Protein AF-A0A1D7XW79-F1 (afdb_monomer)

pLDDT: mean 89.49, std 15.0, range [37.59, 98.69]

Sequence (145 aa):
MGLNINAQEISDEQYMNAYIVVSDTSQNYFELRQKMLNLNEKLKTEIDTMGRGFNKKKNLICLPENDEDEIYAGDYFPRRYPSETLSLEYLIYYTNGKKPTEGTIALVTIITDNKEKAEKKLAEVKKYSDRAFIVNSQIYMGCM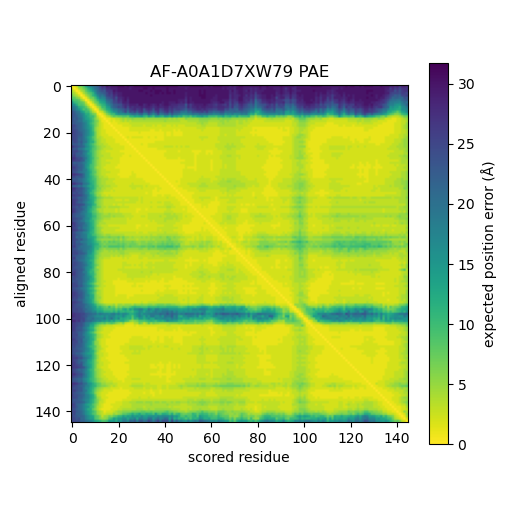H

Radius of gyration: 17.07 Å; Cα contacts (8 Å, |Δi|>4): 263; chains: 1; bounding box: 65×26×39 Å

Mean predicted aligned error: 6.41 Å

Foldseek 3Di:
DDDDDPPPPPDLVQKAWKKWKFQDKDLDPVVVVVVLVVLCVVVVAAADAVQWDQDPVVNDTAHDLPDPPPVRRVHDDADFDWDQHWYWGFCCQQQAPPDDPPSIITGIGTIDSDPVVSVVVQVVSCVPGVRMDIGTGIHGNDDPD

Secondary structure (DSSP, 8-state):
-----------GGGEEEEEEEEEEEES-HHHHHHHHHHHHHHH-PPB--TT-EEETTTTEEE--TT-S-TTTTTS-----S-B--BEEEEGGGGSTT--PPTT-EEEEEEEES-HHHHHHHHHHHTTT-TT-EEEEEEEE-S---

Nearest PDB structures (foldseek):
  1x60-assembly1_A  TM=7.172E-01  e=1.092E+00  Bacillus subtilis
  4czd-assembly2_D  TM=4.368E-01  e=3.946E+00  Desulfovibrio desulfuricans
  3ab2-assembly3_L  TM=3.786E-01  e=6.436E+00  Corynebacterium glutamicum

Structure (mmCIF, N/CA/C/O backbone):
data_AF-A0A1D7XW79-F1
#
_entry.id   AF-A0A1D7XW79-F1
#
loop_
_atom_site.group_PDB
_atom_site.id
_atom_site.type_symbol
_atom_site.label_atom_id
_atom_site.label_alt_id
_atom_site.label_comp_id
_atom_site.label_asym_id
_atom_site.label_entity_id
_atom_site.label_seq_id
_atom_site.pdbx_PDB_ins_code
_atom_site.Cartn_x
_atom_site.Cartn_y
_atom_site.Cartn_z
_atom_site.occupancy
_atom_site.B_iso_or_equiv
_atom_site.auth_seq_id
_atom_site.auth_comp_id
_atom_site.auth_asym_id
_atom_site.auth_atom_id
_atom_site.pdbx_PDB_model_num
ATOM 1 N N . MET A 1 1 ? 49.045 0.525 22.598 1.00 46.88 1 MET A N 1
ATOM 2 C CA . MET A 1 1 ? 48.476 0.377 21.240 1.00 46.88 1 MET A CA 1
ATOM 3 C C . MET A 1 1 ? 47.417 -0.703 21.306 1.00 46.88 1 MET A C 1
ATOM 5 O O . MET A 1 1 ? 47.754 -1.815 21.680 1.00 46.88 1 MET A O 1
ATOM 9 N N . GLY A 1 2 ? 46.158 -0.372 21.024 1.00 37.59 2 GLY A N 1
ATOM 10 C CA . GLY A 1 2 ? 45.062 -1.337 21.113 1.00 37.59 2 GLY A CA 1
ATOM 11 C C . GLY A 1 2 ? 43.734 -0.738 20.669 1.00 37.59 2 GLY A C 1
ATOM 12 O O . GLY A 1 2 ? 42.919 -0.402 21.508 1.00 37.59 2 GLY A O 1
ATOM 13 N N . LEU A 1 3 ? 43.616 -0.567 19.349 1.00 39.16 3 LEU A N 1
ATOM 14 C CA . LEU A 1 3 ? 42.407 -0.609 18.516 1.00 39.16 3 LEU A CA 1
ATOM 15 C C . LEU A 1 3 ? 41.155 0.159 18.985 1.00 39.16 3 LEU A C 1
ATOM 17 O O . LEU A 1 3 ? 40.346 -0.322 19.771 1.00 39.16 3 LEU A O 1
ATOM 21 N N . ASN A 1 4 ? 40.963 1.315 18.339 1.00 47.12 4 ASN A N 1
ATOM 22 C CA . ASN A 1 4 ? 39.660 1.923 18.083 1.00 47.12 4 ASN A CA 1
ATOM 23 C C . ASN A 1 4 ? 38.714 0.905 17.440 1.00 47.12 4 ASN A C 1
ATOM 25 O O . ASN A 1 4 ? 39.031 0.345 16.390 1.00 47.12 4 ASN A O 1
ATOM 29 N N . ILE A 1 5 ? 37.523 0.767 18.010 1.00 47.66 5 ILE A N 1
ATOM 30 C CA . ILE A 1 5 ? 36.363 0.219 17.316 1.00 47.66 5 ILE A CA 1
ATOM 31 C C . ILE A 1 5 ? 35.261 1.263 17.482 1.00 47.66 5 ILE A C 1
ATOM 33 O O . ILE A 1 5 ? 34.563 1.292 18.491 1.00 47.66 5 ILE A O 1
ATOM 37 N N . ASN A 1 6 ? 35.162 2.176 16.514 1.00 50.59 6 ASN A N 1
ATOM 38 C CA . ASN A 1 6 ? 33.954 2.972 16.336 1.00 50.59 6 ASN A CA 1
ATOM 39 C C . ASN A 1 6 ? 32.872 2.001 15.858 1.00 50.59 6 ASN A C 1
ATOM 41 O O . ASN A 1 6 ? 32.734 1.754 14.662 1.00 50.59 6 ASN A O 1
ATOM 45 N N . ALA A 1 7 ? 32.140 1.411 16.800 1.00 50.00 7 ALA A N 1
ATOM 46 C CA . ALA A 1 7 ? 30.796 0.952 16.512 1.00 50.00 7 ALA A CA 1
ATOM 47 C C . ALA A 1 7 ? 29.996 2.227 16.247 1.00 50.00 7 ALA A C 1
ATOM 49 O O . ALA A 1 7 ? 29.649 2.951 17.175 1.00 50.00 7 ALA A O 1
ATOM 50 N N . GLN A 1 8 ? 29.830 2.572 14.973 1.00 47.38 8 GLN A N 1
ATOM 51 C CA . GLN A 1 8 ? 28.936 3.645 14.587 1.00 47.38 8 GLN A CA 1
ATOM 52 C C . GLN A 1 8 ? 27.541 3.213 15.034 1.00 47.38 8 GLN A C 1
ATOM 54 O O . GLN A 1 8 ? 26.939 2.330 14.424 1.00 47.38 8 GLN A O 1
ATOM 59 N N . GLU A 1 9 ? 27.091 3.760 16.164 1.00 44.84 9 GLU A N 1
ATOM 60 C CA . GLU A 1 9 ? 25.703 3.698 16.596 1.00 44.84 9 GLU A CA 1
ATOM 61 C C . GLU A 1 9 ? 24.869 4.168 15.404 1.00 44.84 9 GLU A C 1
ATOM 63 O O . GLU A 1 9 ? 24.909 5.339 15.025 1.00 44.84 9 GLU A O 1
ATOM 68 N N . ILE A 1 10 ? 24.187 3.236 14.736 1.00 48.00 10 ILE A N 1
ATOM 69 C CA . ILE A 1 10 ? 23.137 3.587 13.787 1.00 48.00 10 ILE A CA 1
ATOM 70 C C . ILE A 1 10 ? 22.080 4.247 14.664 1.00 48.00 10 ILE A C 1
ATOM 72 O O . ILE A 1 10 ? 21.375 3.554 15.395 1.00 48.00 10 ILE A O 1
ATOM 76 N N . SER A 1 11 ? 22.072 5.579 14.695 1.00 50.12 11 SER A N 1
ATOM 77 C CA . SER A 1 11 ? 21.186 6.327 15.573 1.00 50.12 11 SER A CA 1
ATOM 78 C C . SER A 1 11 ? 19.736 5.977 15.239 1.00 50.12 11 SER A C 1
ATOM 80 O O . SER A 1 11 ? 19.339 5.937 14.069 1.00 50.12 11 SER A O 1
ATOM 82 N N . ASP A 1 12 ? 18.925 5.756 16.277 1.00 58.81 12 ASP A N 1
ATOM 83 C CA . ASP A 1 12 ? 17.473 5.547 16.171 1.00 58.81 12 ASP A CA 1
ATOM 84 C C . ASP A 1 12 ? 16.762 6.687 15.400 1.00 58.81 12 ASP A C 1
ATOM 86 O O . ASP A 1 12 ? 15.622 6.537 14.969 1.00 58.81 12 ASP A O 1
ATOM 90 N N . GLU A 1 13 ? 17.445 7.813 15.161 1.00 64.00 13 GLU A N 1
ATOM 91 C CA . GLU A 1 13 ? 16.990 8.958 14.362 1.00 64.00 13 GLU A CA 1
ATOM 92 C C . GLU A 1 13 ? 16.717 8.618 12.889 1.00 64.00 13 GLU A C 1
ATOM 94 O O . GLU A 1 13 ? 15.979 9.338 12.217 1.00 64.00 13 GLU A O 1
ATOM 99 N N . GLN A 1 14 ? 17.289 7.528 12.368 1.00 84.56 14 GLN A N 1
ATOM 100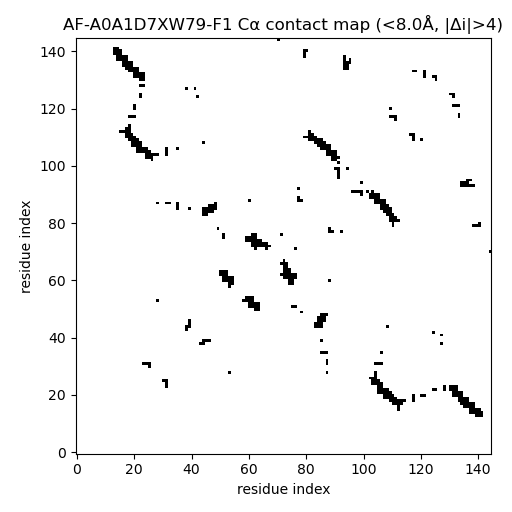 C CA . GLN A 1 14 ? 17.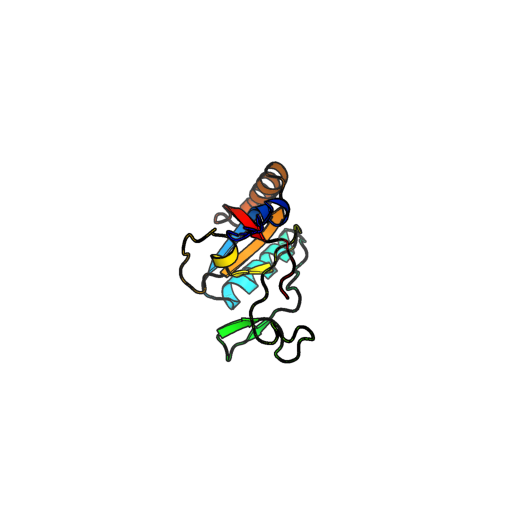053 7.102 10.987 1.00 84.56 14 GLN A CA 1
ATOM 101 C C . GLN A 1 14 ? 15.837 6.188 10.831 1.00 84.56 14 GLN A C 1
ATOM 103 O O . GLN A 1 14 ? 15.593 5.712 9.725 1.00 84.56 14 GLN A O 1
ATOM 108 N N . TYR A 1 15 ? 15.064 5.932 11.888 1.00 89.69 15 TYR A N 1
ATOM 109 C CA . TYR A 1 15 ? 13.855 5.116 11.822 1.00 89.69 15 TYR A CA 1
ATOM 110 C C . TYR A 1 15 ? 12.632 5.875 12.331 1.00 89.69 15 TYR A C 1
ATOM 112 O O . TYR A 1 15 ? 12.689 6.653 13.276 1.00 89.69 15 TYR A O 1
ATOM 120 N N . MET A 1 16 ? 11.485 5.598 11.718 1.00 92.94 16 MET A N 1
ATOM 121 C CA . MET A 1 16 ? 10.192 6.113 12.154 1.00 92.94 16 MET A CA 1
ATOM 122 C C . MET A 1 16 ? 9.291 4.954 12.570 1.00 92.94 16 MET A C 1
ATOM 124 O O . MET A 1 16 ? 9.061 4.024 11.791 1.00 92.94 16 MET A O 1
ATOM 128 N N . ASN A 1 17 ? 8.729 5.041 13.778 1.00 94.75 17 ASN A N 1
ATOM 129 C CA . ASN A 1 17 ? 7.606 4.196 14.172 1.00 94.75 17 ASN A CA 1
ATOM 130 C C . ASN A 1 17 ? 6.374 4.626 13.368 1.00 94.75 17 ASN A C 1
ATOM 132 O O . ASN A 1 17 ? 5.860 5.727 13.549 1.00 94.75 17 ASN A O 1
ATOM 136 N N . ALA A 1 18 ? 5.922 3.760 12.472 1.00 96.00 18 ALA A N 1
ATOM 137 C CA . ALA A 1 18 ? 4.863 4.035 11.521 1.00 96.00 18 ALA A CA 1
ATOM 138 C C . ALA A 1 18 ? 3.633 3.162 11.787 1.00 96.00 18 ALA A C 1
ATOM 140 O O . ALA A 1 18 ? 3.733 1.954 12.007 1.00 96.00 18 ALA A O 1
ATOM 141 N N . TYR A 1 19 ? 2.469 3.787 11.679 1.00 97.88 19 TYR A N 1
ATOM 142 C CA . TYR A 1 19 ? 1.156 3.178 11.577 1.00 97.88 19 TYR A CA 1
ATOM 143 C C . TYR A 1 19 ? 0.710 3.263 10.119 1.00 97.88 19 TYR A C 1
ATOM 145 O O . TYR A 1 19 ? 0.537 4.350 9.558 1.00 97.88 19 TYR A O 1
ATOM 153 N N . ILE A 1 20 ? 0.541 2.105 9.495 1.00 97.88 20 ILE A N 1
ATOM 154 C CA . ILE A 1 20 ? 0.225 1.986 8.075 1.00 97.88 20 ILE A CA 1
ATOM 155 C C . ILE A 1 20 ? -1.166 1.388 7.965 1.00 97.88 20 ILE A C 1
ATOM 157 O O . ILE A 1 20 ? -1.396 0.278 8.442 1.00 97.88 20 ILE A O 1
ATOM 161 N N . VAL A 1 21 ? -2.102 2.101 7.344 1.00 98.50 21 VAL A N 1
ATOM 162 C CA . VAL A 1 21 ? -3.440 1.547 7.102 1.00 98.50 21 VAL A CA 1
ATOM 163 C C . VAL A 1 21 ? -3.433 0.837 5.759 1.00 98.50 21 VAL A C 1
ATOM 165 O O . VAL A 1 21 ? -3.154 1.440 4.720 1.00 98.50 21 VAL A O 1
ATOM 168 N N . VAL A 1 22 ? -3.761 -0.449 5.800 1.00 98.31 22 VAL A N 1
ATOM 169 C CA . VAL A 1 22 ? -3.908 -1.317 4.636 1.00 98.31 22 VAL A CA 1
ATOM 170 C C . VAL A 1 22 ? -5.391 -1.592 4.446 1.00 98.31 22 VAL A C 1
ATOM 172 O O . VAL A 1 22 ? -6.054 -2.058 5.369 1.00 98.31 22 VAL A O 1
ATOM 175 N N . SER A 1 23 ? -5.920 -1.300 3.259 1.00 98.38 23 SER A N 1
ATOM 176 C CA . SER A 1 23 ? -7.328 -1.548 2.932 1.00 98.38 23 SER A CA 1
ATOM 177 C C . SER A 1 23 ? -7.594 -3.018 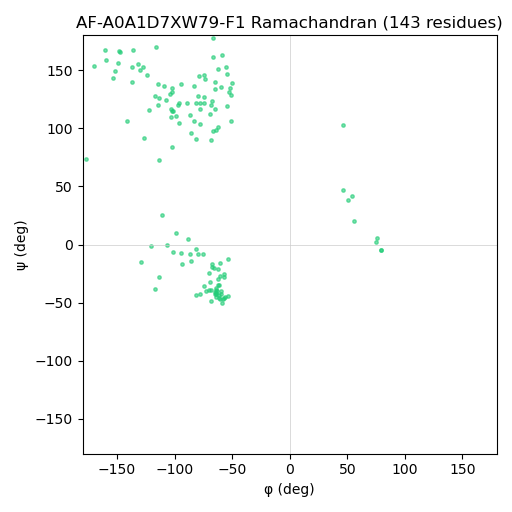2.614 1.00 98.38 23 SER A C 1
ATOM 179 O O . SER A 1 23 ? -8.591 -3.578 3.062 1.00 98.38 23 SER A O 1
ATOM 181 N N . ASP A 1 24 ? -6.705 -3.652 1.849 1.00 98.12 24 ASP A N 1
ATOM 182 C CA . ASP A 1 24 ? -6.782 -5.069 1.488 1.00 98.12 24 ASP A CA 1
ATOM 183 C C . ASP A 1 24 ? -5.398 -5.566 1.042 1.00 98.12 24 ASP A C 1
ATOM 185 O O . ASP A 1 24 ? -4.490 -4.765 0.784 1.00 98.12 24 ASP A O 1
ATOM 189 N N . THR A 1 25 ? -5.240 -6.882 0.921 1.00 97.06 25 THR A N 1
ATOM 190 C CA . THR A 1 25 ? -4.028 -7.519 0.395 1.00 97.06 25 THR A CA 1
ATOM 191 C C . THR A 1 25 ? -4.370 -8.545 -0.682 1.00 97.06 25 THR A C 1
ATOM 193 O O . THR A 1 25 ? -5.446 -9.140 -0.688 1.00 97.06 25 THR A O 1
ATOM 196 N N . SER A 1 26 ? -3.461 -8.747 -1.634 1.00 96.44 26 SER A N 1
ATOM 197 C CA . SER A 1 26 ? -3.563 -9.805 -2.647 1.00 96.44 26 SER A CA 1
ATOM 198 C C . SER A 1 26 ? -2.183 -10.085 -3.240 1.00 96.44 26 SER A C 1
ATOM 200 O O . SER A 1 26 ? -1.295 -9.238 -3.197 1.00 96.44 26 SER A O 1
ATOM 202 N N . GLN A 1 27 ? -1.995 -11.263 -3.826 1.00 94.75 27 GLN A N 1
ATOM 203 C CA . GLN A 1 27 ? -0.853 -11.535 -4.711 1.00 94.75 27 GLN A CA 1
ATOM 204 C C . GLN A 1 27 ? -1.153 -11.135 -6.166 1.00 94.75 27 GLN A C 1
ATOM 206 O O . GLN A 1 27 ? -0.265 -11.132 -7.014 1.00 94.75 27 GLN A O 1
ATOM 211 N N . ASN A 1 28 ? -2.405 -10.779 -6.474 1.00 96.31 28 ASN A N 1
ATOM 212 C CA . ASN A 1 28 ? -2.820 -10.337 -7.796 1.00 96.31 28 ASN A CA 1
ATOM 213 C C . ASN A 1 28 ? -2.833 -8.805 -7.876 1.00 96.31 28 ASN A C 1
ATOM 215 O O . ASN A 1 28 ? -3.756 -8.141 -7.396 1.00 96.31 28 ASN A O 1
ATOM 219 N N . TYR A 1 29 ? -1.824 -8.248 -8.548 1.00 96.88 29 TYR A N 1
ATOM 220 C CA . TYR A 1 29 ? -1.707 -6.807 -8.779 1.00 96.88 29 TYR A CA 1
ATOM 221 C C . TYR A 1 29 ? -2.958 -6.204 -9.433 1.00 96.88 29 TYR A C 1
ATOM 223 O O . TYR A 1 29 ? -3.425 -5.146 -9.017 1.00 96.88 29 TYR A O 1
ATOM 231 N N . PHE A 1 30 ? -3.518 -6.859 -10.454 1.00 97.44 30 PHE A N 1
ATOM 232 C CA . PHE A 1 30 ? -4.636 -6.301 -11.218 1.00 97.44 30 PHE A CA 1
ATOM 233 C C . PHE A 1 30 ? -5.924 -6.265 -10.400 1.00 97.44 30 PHE A C 1
ATOM 235 O O . PHE A 1 30 ? -6.650 -5.275 -10.466 1.00 97.44 30 PHE A O 1
ATOM 242 N N . GLU A 1 31 ? -6.181 -7.299 -9.597 1.00 97.44 31 GLU A N 1
ATOM 243 C CA . GLU A 1 31 ? -7.299 -7.318 -8.649 1.00 97.44 31 GLU A CA 1
ATOM 244 C C . GLU A 1 31 ? -7.182 -6.153 -7.657 1.00 97.44 31 GLU A C 1
ATOM 246 O O . GLU A 1 31 ? -8.117 -5.368 -7.481 1.00 97.44 31 GLU A O 1
ATOM 251 N N . LEU A 1 32 ? -6.005 -6.002 -7.046 1.00 97.62 32 LEU A N 1
ATOM 252 C CA . LEU A 1 32 ? -5.777 -4.982 -6.032 1.00 97.62 32 LEU A CA 1
ATOM 253 C C . LEU A 1 32 ? -5.785 -3.566 -6.627 1.00 97.62 32 LEU A C 1
ATOM 255 O O . LEU A 1 32 ? -6.283 -2.634 -5.999 1.00 97.62 32 LEU A O 1
ATOM 259 N N . ARG A 1 33 ? -5.339 -3.405 -7.879 1.00 98.12 33 ARG A N 1
ATOM 260 C CA . ARG A 1 33 ? -5.448 -2.149 -8.632 1.00 98.12 33 ARG A CA 1
ATOM 261 C C . ARG A 1 33 ? -6.901 -1.754 -8.878 1.00 98.12 33 ARG A C 1
ATOM 263 O O . ARG A 1 33 ? -7.220 -0.577 -8.751 1.00 98.12 33 ARG A O 1
ATOM 270 N N . GLN A 1 34 ? -7.790 -2.696 -9.197 1.00 98.38 34 GLN A N 1
ATOM 271 C CA . GLN A 1 34 ? -9.220 -2.383 -9.321 1.00 98.38 34 GLN A CA 1
ATOM 272 C C . GLN A 1 34 ? -9.810 -1.940 -7.978 1.00 98.38 34 GLN A C 1
ATOM 274 O O . GLN A 1 34 ? -10.521 -0.940 -7.917 1.00 98.38 34 GLN A O 1
ATOM 279 N N . LYS A 1 35 ? -9.445 -2.613 -6.878 1.00 98.25 35 LYS A N 1
ATOM 280 C CA . LYS A 1 35 ? -9.837 -2.189 -5.523 1.00 98.25 35 LYS A CA 1
ATOM 281 C C . LYS A 1 35 ? -9.321 -0.790 -5.184 1.00 98.25 35 LYS A C 1
ATOM 283 O O . LYS A 1 35 ? -10.069 0.002 -4.621 1.00 98.25 35 LYS A O 1
ATOM 288 N N . MET A 1 36 ? -8.088 -0.463 -5.574 1.00 98.50 36 MET A N 1
ATOM 289 C CA . MET A 1 36 ? -7.507 0.872 -5.403 1.00 98.50 36 MET A CA 1
ATOM 290 C C . MET A 1 36 ? -8.311 1.948 -6.135 1.00 98.50 36 MET A C 1
ATOM 292 O O . MET A 1 36 ? -8.625 2.973 -5.538 1.00 98.50 36 MET A O 1
ATOM 296 N N . LEU A 1 37 ? -8.675 1.712 -7.400 1.00 98.38 37 LEU A N 1
ATOM 297 C CA . LEU A 1 37 ? -9.480 2.652 -8.189 1.00 98.38 37 LEU A CA 1
ATOM 298 C C . LEU A 1 37 ? -10.879 2.838 -7.587 1.00 98.38 37 LEU A C 1
ATOM 300 O O . LEU A 1 37 ? -11.314 3.967 -7.381 1.00 98.38 37 LEU A O 1
ATOM 304 N N . ASN A 1 38 ? -11.542 1.746 -7.201 1.00 98.00 38 ASN A N 1
ATOM 305 C CA . ASN A 1 38 ? -12.840 1.817 -6.529 1.00 98.00 38 ASN A CA 1
ATOM 306 C C . ASN A 1 38 ? -12.751 2.608 -5.216 1.00 98.00 38 ASN A C 1
ATOM 308 O O . ASN A 1 38 ? -13.619 3.423 -4.912 1.00 98.00 38 ASN A O 1
ATOM 312 N N . LEU A 1 39 ? -11.695 2.390 -4.428 1.00 98.00 39 LEU A N 1
ATOM 313 C CA . LEU A 1 39 ? -11.491 3.092 -3.165 1.00 98.00 39 LEU A CA 1
ATOM 314 C C . LEU A 1 39 ? -11.186 4.582 -3.381 1.00 98.00 39 LEU A C 1
ATOM 316 O O . LEU A 1 39 ? -11.727 5.416 -2.656 1.00 98.00 39 LEU A O 1
ATOM 320 N N . ASN A 1 40 ? -10.391 4.923 -4.402 1.00 98.19 40 ASN A N 1
ATOM 321 C CA . ASN A 1 40 ? -10.152 6.302 -4.838 1.00 98.19 40 ASN A CA 1
ATOM 322 C C . ASN A 1 40 ? -11.470 7.014 -5.167 1.00 98.19 40 ASN A C 1
ATOM 324 O O . ASN A 1 40 ? -11.701 8.126 -4.697 1.00 98.19 40 ASN A O 1
ATOM 328 N N . GLU A 1 41 ? -12.381 6.366 -5.893 1.00 97.69 41 GLU A N 1
ATOM 329 C CA . GLU A 1 41 ? -13.675 6.964 -6.223 1.00 97.69 41 GLU A CA 1
ATOM 330 C C . GLU A 1 41 ? -14.536 7.262 -4.988 1.00 97.69 41 GLU A C 1
ATOM 332 O O . GLU A 1 41 ? -15.256 8.266 -4.987 1.00 97.69 41 GLU A O 1
ATOM 337 N N . LYS A 1 42 ? -14.467 6.415 -3.950 1.00 97.56 42 LYS A N 1
ATOM 338 C CA . LYS A 1 42 ? -15.253 6.551 -2.711 1.00 97.56 42 LYS A CA 1
ATOM 339 C C . LYS A 1 42 ? -14.653 7.540 -1.717 1.00 97.56 42 LYS A C 1
ATOM 341 O O . LYS A 1 42 ? -15.397 8.323 -1.134 1.00 97.56 42 LYS A O 1
ATOM 346 N N . LEU A 1 43 ? -13.337 7.497 -1.520 1.00 96.00 43 LEU A N 1
ATOM 347 C CA . LEU A 1 43 ? -12.629 8.310 -0.525 1.00 96.00 43 LEU A CA 1
ATOM 348 C C . LEU A 1 43 ? -12.077 9.620 -1.087 1.00 96.00 43 LEU A C 1
ATOM 350 O O . LEU A 1 43 ? -11.720 10.507 -0.321 1.00 96.00 43 LEU A O 1
ATOM 354 N N . LYS A 1 44 ? -11.968 9.737 -2.415 1.00 96.75 44 LYS A N 1
ATOM 355 C CA . LYS A 1 44 ? -11.291 10.849 -3.103 1.00 96.75 44 LYS A CA 1
ATOM 356 C C . LYS A 1 44 ? -9.836 11.053 -2.656 1.00 96.75 44 LYS A C 1
ATOM 358 O O . LYS A 1 44 ? -9.272 12.120 -2.861 1.00 96.75 44 LYS A O 1
ATOM 363 N N . THR A 1 45 ? -9.220 10.027 -2.070 1.00 96.38 45 THR A N 1
ATOM 364 C CA . THR A 1 45 ? -7.797 10.012 -1.715 1.00 96.38 45 THR A CA 1
ATOM 365 C C . THR A 1 45 ? -6.962 9.834 -2.976 1.00 96.38 45 THR A C 1
ATOM 367 O O . THR A 1 45 ? -7.201 8.889 -3.725 1.00 96.38 45 THR A O 1
ATOM 370 N N . GLU A 1 46 ? -5.996 10.721 -3.206 1.00 97.81 46 GLU A N 1
ATOM 371 C CA . GLU A 1 46 ? -5.093 10.682 -4.361 1.00 97.81 46 GLU A CA 1
ATOM 372 C C . GLU A 1 46 ? -4.371 9.333 -4.487 1.00 97.81 46 GLU A C 1
ATOM 374 O O . GLU A 1 46 ? -4.066 8.691 -3.483 1.00 97.81 46 GLU A O 1
ATOM 379 N N . ILE A 1 47 ? -4.106 8.901 -5.722 1.00 98.44 47 ILE A N 1
ATOM 380 C CA . ILE A 1 47 ? -3.254 7.744 -6.002 1.00 98.44 47 ILE A CA 1
ATOM 381 C C . ILE A 1 47 ? -1.855 8.261 -6.307 1.00 98.44 47 ILE A C 1
ATOM 383 O O . ILE A 1 47 ? -1.677 8.994 -7.275 1.00 98.44 47 ILE A O 1
ATOM 387 N N . ASP A 1 48 ? -0.874 7.809 -5.536 1.00 97.94 48 ASP A N 1
ATOM 388 C CA . ASP A 1 48 ? 0.534 8.094 -5.786 1.00 97.94 48 ASP A CA 1
ATOM 389 C C . ASP A 1 48 ? 1.291 6.775 -5.942 1.00 97.94 48 ASP A C 1
ATOM 391 O O . ASP A 1 48 ? 1.371 5.955 -5.030 1.00 97.94 48 ASP A O 1
ATOM 395 N N . THR A 1 49 ? 1.828 6.555 -7.137 1.00 93.75 49 THR A N 1
ATOM 396 C CA . THR A 1 49 ? 2.614 5.357 -7.460 1.00 93.75 49 THR A CA 1
ATOM 397 C C . THR A 1 49 ? 4.111 5.576 -7.286 1.00 93.75 49 THR A C 1
ATOM 399 O O . THR A 1 49 ? 4.872 4.619 -7.413 1.00 93.75 49 THR A O 1
ATOM 402 N N . MET A 1 50 ? 4.539 6.817 -7.027 1.00 94.88 50 MET A N 1
ATOM 403 C CA . MET A 1 50 ? 5.935 7.25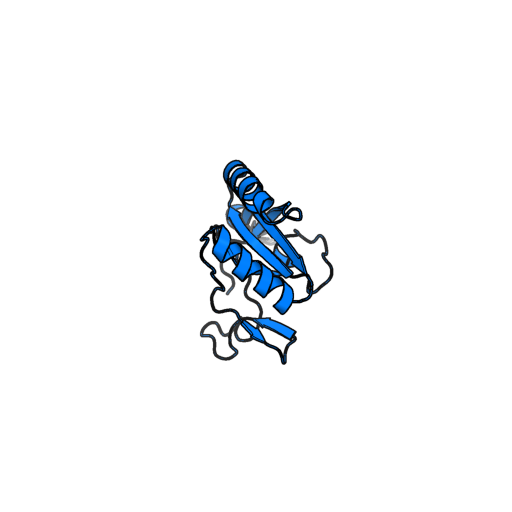3 -7.035 1.00 94.88 50 MET A CA 1
ATOM 404 C C . MET A 1 50 ? 6.675 6.835 -8.318 1.00 94.88 50 MET A C 1
ATOM 406 O O . MET A 1 50 ? 7.806 6.367 -8.265 1.00 94.88 50 MET A O 1
ATOM 410 N N . GLY A 1 51 ? 5.995 6.902 -9.467 1.00 94.75 51 GLY A N 1
ATOM 411 C CA . GLY A 1 51 ? 6.548 6.494 -10.764 1.00 94.75 51 GLY A CA 1
ATOM 412 C C . GLY A 1 51 ? 6.561 4.981 -11.025 1.00 94.75 51 GLY A C 1
ATOM 413 O O . GLY A 1 51 ? 6.874 4.561 -12.138 1.00 94.75 51 GLY A O 1
ATOM 414 N N . ARG A 1 52 ? 6.175 4.144 -10.051 1.00 96.31 52 ARG A N 1
ATOM 415 C CA . ARG A 1 52 ? 6.166 2.682 -10.206 1.00 96.31 52 ARG A CA 1
ATOM 416 C C . ARG A 1 52 ? 5.010 2.188 -11.077 1.00 96.31 52 ARG A C 1
ATOM 418 O O . ARG A 1 52 ? 3.875 2.658 -10.994 1.00 96.31 52 ARG A O 1
ATOM 425 N N . GLY A 1 53 ? 5.271 1.127 -11.833 1.00 95.31 53 GLY A N 1
ATOM 426 C CA . GLY A 1 53 ? 4.274 0.383 -12.599 1.00 95.31 53 GLY A CA 1
ATOM 427 C C . GLY A 1 53 ? 4.454 -1.125 -12.455 1.00 95.31 53 GLY A C 1
ATOM 428 O O . GLY A 1 53 ? 5.470 -1.600 -11.961 1.00 95.31 53 GLY A O 1
ATOM 429 N N . PHE A 1 54 ? 3.462 -1.906 -12.888 1.00 96.69 54 PHE A N 1
ATOM 430 C CA . PHE A 1 54 ? 3.604 -3.363 -12.923 1.00 96.69 54 PHE A CA 1
ATOM 431 C C . PHE A 1 54 ? 4.253 -3.824 -14.229 1.00 96.69 54 PHE A C 1
ATOM 433 O O . PHE A 1 54 ? 3.645 -3.766 -15.304 1.00 96.69 54 PHE A O 1
ATOM 440 N N . ASN A 1 55 ? 5.476 -4.331 -14.128 1.00 96.50 55 ASN A N 1
ATOM 441 C CA . ASN A 1 55 ? 6.203 -4.945 -15.223 1.00 96.50 55 ASN A CA 1
ATOM 442 C C . ASN A 1 55 ? 5.775 -6.410 -15.373 1.00 96.50 55 ASN A C 1
ATOM 444 O O . ASN A 1 55 ? 6.170 -7.283 -14.602 1.00 96.50 55 ASN A O 1
ATOM 448 N N . LYS A 1 56 ? 4.989 -6.700 -16.416 1.00 94.44 56 LYS A N 1
ATOM 449 C CA . LYS A 1 56 ? 4.495 -8.058 -16.704 1.00 94.44 56 LYS A CA 1
ATOM 450 C C . LYS A 1 56 ? 5.607 -9.068 -17.004 1.00 94.44 56 LYS A C 1
ATOM 452 O O . LYS A 1 56 ? 5.408 -10.247 -16.747 1.00 94.44 56 LYS A O 1
ATOM 457 N N . LYS A 1 57 ? 6.745 -8.631 -17.560 1.00 95.12 57 LYS A N 1
ATOM 458 C CA . LYS A 1 57 ? 7.871 -9.526 -17.880 1.00 95.12 57 LYS A CA 1
ATOM 459 C C . LYS A 1 57 ? 8.595 -9.972 -16.609 1.00 95.12 57 LYS A C 1
ATOM 461 O O . LYS A 1 57 ? 8.959 -11.136 -16.509 1.00 95.12 57 LYS A O 1
ATOM 466 N N . LYS A 1 58 ? 8.765 -9.053 -15.650 1.00 93.62 58 LYS A N 1
ATOM 467 C CA . LYS A 1 58 ? 9.381 -9.317 -14.338 1.00 93.62 58 LYS A CA 1
ATOM 468 C C . LYS A 1 58 ? 8.390 -9.845 -13.292 1.00 93.62 58 LYS A C 1
ATOM 470 O O . LYS A 1 58 ? 8.815 -10.337 -12.257 1.00 93.62 58 LYS A O 1
ATOM 475 N N . ASN A 1 59 ? 7.083 -9.743 -13.556 1.00 93.12 59 ASN A N 1
ATOM 476 C CA . ASN A 1 59 ? 6.019 -10.002 -12.581 1.00 93.12 59 ASN A CA 1
ATOM 477 C C . ASN A 1 59 ? 6.204 -9.171 -11.288 1.00 93.12 59 ASN A C 1
ATOM 479 O O . ASN A 1 59 ? 6.044 -9.676 -10.179 1.00 93.12 59 ASN A O 1
ATOM 483 N N . LEU A 1 60 ? 6.575 -7.896 -11.450 1.00 94.94 60 LEU A N 1
ATOM 484 C CA . LEU A 1 60 ? 7.075 -7.024 -10.383 1.00 94.94 60 LEU A CA 1
ATOM 485 C C . LEU A 1 60 ? 6.454 -5.624 -10.484 1.00 94.94 60 LEU A C 1
ATOM 487 O O . LEU A 1 60 ? 6.312 -5.089 -11.583 1.00 94.94 60 LEU A O 1
ATOM 491 N N . ILE A 1 61 ? 6.103 -5.019 -9.348 1.00 96.62 61 ILE A N 1
ATOM 492 C CA . ILE A 1 61 ? 5.894 -3.568 -9.255 1.00 96.62 61 ILE A CA 1
ATOM 493 C C . ILE A 1 61 ? 7.280 -2.927 -9.181 1.00 96.62 61 ILE A C 1
ATOM 495 O O . ILE A 1 61 ? 8.001 -3.187 -8.226 1.00 96.62 61 ILE A O 1
ATOM 499 N N . CYS A 1 62 ? 7.665 -2.115 -10.157 1.00 96.69 62 CYS A N 1
ATOM 500 C CA . CYS A 1 62 ? 8.999 -1.520 -10.212 1.00 96.69 62 CYS A CA 1
ATOM 501 C C . CYS A 1 62 ? 8.985 -0.136 -10.857 1.00 96.69 62 CYS A C 1
ATOM 503 O O . CYS A 1 62 ? 8.003 0.249 -11.502 1.00 96.69 62 CYS A O 1
ATOM 505 N N . LEU A 1 63 ? 10.080 0.599 -10.686 1.00 96.69 63 LEU A N 1
ATOM 506 C CA . LEU A 1 63 ? 10.367 1.774 -11.501 1.00 96.69 63 LEU A CA 1
ATOM 507 C C . LEU A 1 63 ? 10.634 1.367 -12.965 1.00 96.69 63 LEU A C 1
ATOM 509 O O . LEU A 1 63 ? 10.889 0.187 -13.253 1.00 96.69 63 LEU A O 1
ATOM 513 N N . PRO A 1 64 ? 10.539 2.309 -13.917 1.00 95.12 64 PRO A N 1
ATOM 514 C CA . PRO A 1 64 ? 10.994 2.090 -15.286 1.00 95.12 64 PRO A CA 1
ATOM 515 C C . PRO A 1 64 ? 12.467 1.652 -15.340 1.00 95.12 64 PRO A C 1
ATOM 517 O O . PRO A 1 64 ? 13.262 1.992 -14.474 1.00 95.12 64 PRO A O 1
ATOM 520 N N . GLU A 1 65 ? 12.857 0.909 -16.380 1.00 94.06 65 GLU A N 1
ATOM 521 C CA . GLU A 1 65 ? 14.263 0.483 -16.569 1.00 94.06 65 GLU A CA 1
ATOM 522 C C . GLU A 1 65 ? 15.206 1.659 -16.877 1.00 94.06 65 GLU A C 1
ATOM 524 O O . GLU A 1 65 ? 16.419 1.512 -16.833 1.00 94.06 65 GLU A O 1
ATOM 529 N N . ASN A 1 66 ? 14.648 2.802 -17.268 1.00 92.38 66 ASN A N 1
ATOM 530 C CA . ASN A 1 66 ? 15.362 4.022 -17.629 1.00 92.38 66 ASN A CA 1
ATOM 531 C C . ASN A 1 66 ? 15.141 5.138 -16.597 1.00 92.38 66 ASN A C 1
ATOM 533 O O . ASN A 1 66 ? 15.153 6.311 -16.972 1.00 92.38 66 ASN A O 1
ATOM 537 N N . ASP A 1 67 ? 14.837 4.768 -15.352 1.00 93.62 67 ASP A N 1
ATOM 538 C CA . ASP A 1 67 ? 14.731 5.717 -14.247 1.00 93.62 67 ASP A CA 1
ATOM 539 C C . ASP A 1 67 ? 16.082 6.412 -13.997 1.00 93.62 67 ASP A C 1
ATOM 541 O O . ASP A 1 67 ? 17.137 5.848 -14.289 1.00 93.62 67 ASP A O 1
ATOM 545 N N . GLU A 1 68 ? 16.050 7.650 -13.499 1.00 89.44 68 GLU A N 1
ATOM 546 C CA . GLU A 1 68 ? 17.265 8.422 -13.197 1.00 89.44 68 GLU A CA 1
ATOM 547 C C . GLU A 1 68 ? 18.011 7.849 -11.982 1.00 89.44 68 GLU A C 1
ATOM 549 O O . GLU A 1 68 ? 19.223 8.027 -11.855 1.00 89.44 68 GLU A O 1
ATOM 554 N N . ASP A 1 69 ? 17.299 7.140 -11.100 1.00 85.31 69 ASP A N 1
ATOM 555 C CA . ASP A 1 69 ? 17.890 6.373 -10.011 1.00 85.31 69 ASP A CA 1
ATOM 556 C C . ASP A 1 69 ? 18.386 5.015 -10.531 1.00 85.31 69 ASP A C 1
ATOM 558 O O . ASP A 1 69 ? 17.656 4.021 -10.549 1.00 85.31 69 ASP A O 1
ATOM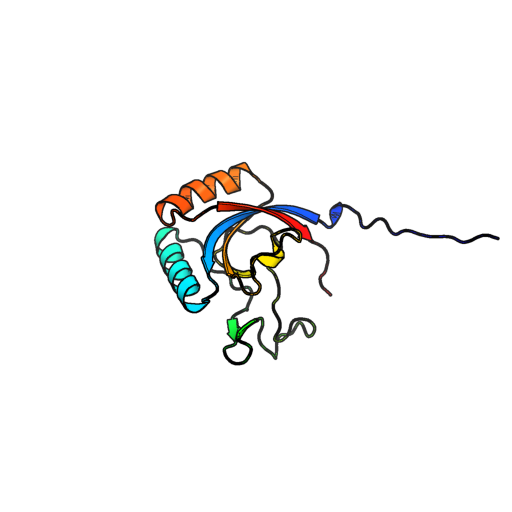 562 N N . GLU A 1 70 ? 19.649 4.968 -10.964 1.00 86.81 70 GLU A N 1
ATOM 563 C CA . GLU A 1 70 ? 20.271 3.759 -11.527 1.00 86.81 70 GLU A CA 1
ATOM 564 C C . GLU A 1 70 ? 20.237 2.547 -10.577 1.00 86.81 70 GLU A C 1
ATOM 566 O O . GLU A 1 70 ? 20.267 1.409 -11.046 1.00 86.81 70 GLU A O 1
ATOM 571 N N . ILE A 1 71 ? 20.160 2.762 -9.257 1.00 88.38 71 ILE A N 1
ATOM 572 C CA . ILE A 1 71 ? 20.135 1.683 -8.257 1.00 88.38 71 ILE A CA 1
ATOM 573 C C . ILE A 1 71 ? 18.774 0.988 -8.246 1.00 88.38 71 ILE A C 1
ATOM 575 O O . ILE A 1 71 ? 18.704 -0.225 -8.046 1.00 88.38 71 ILE A O 1
ATOM 579 N N . TYR A 1 72 ? 17.696 1.747 -8.454 1.00 90.75 72 TYR A N 1
ATOM 580 C CA . TYR A 1 72 ? 16.325 1.238 -8.420 1.00 90.75 72 TYR A CA 1
ATOM 581 C C . TYR A 1 72 ? 15.666 1.129 -9.799 1.00 90.75 72 TYR A C 1
ATOM 583 O O . TYR A 1 72 ? 14.523 0.670 -9.891 1.00 90.75 72 TYR A O 1
ATOM 591 N N . ALA A 1 73 ? 16.362 1.508 -10.871 1.00 94.38 73 ALA A N 1
ATOM 592 C CA . ALA A 1 73 ? 15.898 1.353 -12.241 1.00 94.38 73 ALA A CA 1
ATOM 593 C C . ALA A 1 73 ? 15.516 -0.110 -12.525 1.00 94.38 73 ALA A C 1
ATOM 595 O O . ALA A 1 73 ? 16.317 -1.038 -12.423 1.00 94.38 73 ALA A O 1
ATOM 596 N N . GLY A 1 74 ? 14.248 -0.330 -12.873 1.00 95.50 74 GLY A N 1
ATOM 597 C CA . GLY A 1 74 ? 13.713 -1.670 -13.107 1.00 95.50 74 GLY A CA 1
ATOM 598 C C . GLY A 1 74 ? 13.454 -2.512 -11.851 1.00 95.50 74 GLY A C 1
ATOM 599 O O . GLY A 1 74 ? 12.995 -3.650 -12.006 1.00 95.50 74 GLY A O 1
ATOM 600 N N . ASP A 1 75 ? 13.674 -1.973 -10.652 1.00 94.81 75 ASP A N 1
ATOM 601 C CA . ASP A 1 75 ? 13.465 -2.628 -9.359 1.00 94.81 75 ASP A CA 1
ATOM 602 C C . ASP A 1 75 ? 12.380 -1.938 -8.515 1.00 94.81 75 ASP A C 1
ATOM 604 O O . ASP A 1 75 ? 11.820 -0.892 -8.862 1.00 94.81 75 ASP A O 1
ATOM 608 N N . TYR A 1 76 ? 11.986 -2.584 -7.416 1.00 94.25 76 TYR A N 1
ATOM 609 C CA . TYR A 1 76 ? 10.984 -2.032 -6.509 1.00 94.25 76 TYR A CA 1
ATOM 610 C C . TYR A 1 76 ? 11.604 -1.019 -5.542 1.00 94.25 76 TYR A C 1
ATOM 612 O O . TYR A 1 76 ? 12.463 -1.355 -4.729 1.00 94.25 76 TYR A O 1
ATOM 620 N N . PHE A 1 77 ? 11.077 0.203 -5.572 1.00 93.56 77 PHE A N 1
ATOM 621 C CA . PHE A 1 77 ? 11.424 1.267 -4.636 1.00 93.56 77 PHE A CA 1
ATOM 622 C C . PHE A 1 77 ? 10.327 1.424 -3.567 1.00 93.56 77 PHE A C 1
ATOM 624 O O . PHE A 1 77 ? 9.207 1.791 -3.929 1.00 93.56 77 PHE A O 1
ATOM 631 N N . PRO A 1 78 ? 10.574 1.160 -2.270 1.00 92.62 78 PRO A N 1
ATOM 632 C CA . PRO A 1 78 ? 9.535 1.219 -1.242 1.00 92.62 78 PRO A CA 1
ATOM 633 C C . PRO A 1 78 ? 9.120 2.653 -0.894 1.00 92.62 78 PRO A C 1
ATOM 635 O O . PRO A 1 78 ? 9.949 3.554 -0.748 1.00 92.62 78 PRO A O 1
ATOM 638 N N . ARG A 1 79 ? 7.822 2.858 -0.645 1.00 95.00 79 ARG A N 1
ATOM 639 C CA . ARG A 1 79 ? 7.316 4.091 -0.029 1.00 95.00 79 ARG A CA 1
ATOM 640 C C . ARG A 1 79 ? 7.635 4.109 1.466 1.00 95.00 79 ARG A C 1
ATOM 642 O O . ARG A 1 79 ? 7.201 3.218 2.197 1.00 95.00 79 ARG A O 1
ATOM 649 N N . ARG A 1 80 ? 8.357 5.139 1.919 1.00 93.12 80 ARG A N 1
ATOM 650 C CA . ARG A 1 80 ? 8.845 5.247 3.309 1.00 93.12 80 ARG A CA 1
ATOM 651 C C . ARG A 1 80 ? 8.271 6.448 4.062 1.00 93.12 80 ARG A C 1
ATOM 653 O O . ARG A 1 80 ? 7.917 6.322 5.228 1.00 93.12 80 ARG A O 1
ATOM 660 N N . TYR A 1 81 ? 8.107 7.585 3.393 1.00 93.50 81 TYR A N 1
ATOM 661 C CA . TYR A 1 81 ? 7.697 8.825 4.053 1.00 93.50 81 TYR A CA 1
ATOM 662 C C . TYR A 1 81 ? 6.190 8.894 4.355 1.00 93.50 81 TYR A C 1
ATOM 664 O O . TYR A 1 81 ? 5.378 8.437 3.537 1.00 93.50 81 TYR A O 1
ATOM 672 N N . PRO A 1 82 ? 5.793 9.512 5.489 1.00 95.69 82 PRO A N 1
ATOM 673 C CA . PRO A 1 82 ? 4.397 9.761 5.814 1.00 95.69 82 PRO A CA 1
ATOM 674 C C . PRO A 1 82 ? 3.657 10.477 4.695 1.00 95.69 82 PRO A C 1
ATOM 676 O O . PRO A 1 82 ? 4.120 11.476 4.153 1.00 95.69 82 PRO A O 1
ATOM 679 N N . SER A 1 83 ? 2.494 9.957 4.340 1.00 97.44 83 SER A N 1
ATOM 680 C CA . SER A 1 83 ? 1.642 10.525 3.299 1.00 97.44 83 SER A CA 1
ATOM 681 C C . SER A 1 83 ? 0.286 9.825 3.323 1.00 97.44 83 SER A C 1
ATOM 683 O O . SER A 1 83 ? 0.167 8.682 3.767 1.00 97.44 83 SER A O 1
ATOM 685 N N . GLU A 1 84 ? -0.746 10.524 2.863 1.00 97.88 84 GLU A N 1
ATOM 686 C CA . GLU A 1 84 ? -2.127 10.038 2.803 1.00 97.88 84 GLU A CA 1
ATOM 687 C C . GLU A 1 84 ? -2.544 9.897 1.340 1.00 97.88 84 GLU A C 1
ATOM 689 O O . GLU A 1 84 ? -3.285 10.707 0.793 1.00 97.88 84 GLU A O 1
ATOM 694 N N . THR A 1 85 ? -1.989 8.876 0.695 1.00 98.44 85 THR A N 1
ATOM 695 C CA . THR A 1 85 ? -2.246 8.551 -0.711 1.00 98.44 85 THR A CA 1
ATOM 696 C C . THR A 1 85 ? -2.431 7.048 -0.848 1.00 98.44 85 THR A C 1
ATOM 698 O O . THR A 1 85 ? -1.899 6.264 -0.055 1.00 98.44 85 THR A O 1
ATOM 701 N N . LEU A 1 86 ? -3.195 6.645 -1.853 1.00 98.56 86 LEU A N 1
ATOM 702 C CA . LEU A 1 86 ? -3.397 5.259 -2.224 1.00 98.56 86 LEU A CA 1
ATOM 703 C C . LEU A 1 86 ? -2.203 4.772 -3.038 1.00 98.56 86 LEU A C 1
ATOM 705 O O . LEU A 1 86 ? -1.844 5.386 -4.043 1.00 98.56 86 LEU A O 1
ATOM 709 N N . SER A 1 87 ? -1.621 3.652 -2.629 1.00 98.25 87 SER A N 1
ATOM 710 C CA . SER A 1 87 ? -0.536 3.022 -3.374 1.00 98.25 87 SER A CA 1
ATOM 711 C C . SER A 1 87 ? -0.546 1.502 -3.206 1.00 98.25 87 SER A C 1
ATOM 713 O O . SER A 1 87 ? -1.114 0.960 -2.253 1.00 98.25 87 SER A O 1
ATOM 715 N N . LEU A 1 88 ? 0.039 0.801 -4.179 1.00 98.19 88 LEU A N 1
ATOM 716 C CA . LEU A 1 88 ? 0.231 -0.647 -4.136 1.00 98.19 88 LEU A CA 1
ATOM 717 C C . LEU A 1 88 ? 1.679 -0.928 -3.759 1.00 98.19 88 LEU A C 1
ATOM 719 O O . LEU A 1 88 ? 2.593 -0.598 -4.513 1.00 98.19 88 LEU A O 1
ATOM 723 N N . GLU A 1 89 ? 1.870 -1.535 -2.597 1.00 96.81 89 GLU A N 1
ATOM 724 C CA . GLU A 1 89 ? 3.182 -1.727 -1.984 1.00 96.81 89 GLU A CA 1
ATOM 725 C C . GLU A 1 89 ? 3.388 -3.193 -1.617 1.00 96.81 89 GLU A C 1
ATOM 727 O O . GLU A 1 89 ? 2.428 -3.905 -1.324 1.00 96.81 89 GLU A O 1
ATOM 732 N N . TYR A 1 90 ? 4.629 -3.665 -1.579 1.00 95.31 90 TYR A N 1
ATOM 733 C CA . TYR A 1 90 ? 4.897 -5.007 -1.072 1.00 95.31 90 TYR A CA 1
ATOM 734 C C . TYR A 1 90 ? 4.859 -5.015 0.456 1.00 95.31 90 TYR A C 1
ATOM 736 O O . TYR A 1 90 ? 5.628 -4.322 1.120 1.00 95.31 90 TYR A O 1
ATOM 744 N N . LEU A 1 91 ? 3.986 -5.848 1.029 1.00 94.00 91 LEU A N 1
ATOM 745 C CA . LEU A 1 91 ? 3.740 -5.876 2.474 1.00 94.00 91 LEU A CA 1
ATOM 746 C C . LEU A 1 91 ? 5.005 -6.215 3.280 1.00 94.00 91 LEU A C 1
ATOM 748 O O . LEU A 1 91 ? 5.140 -5.779 4.419 1.00 94.00 91 LEU A O 1
ATOM 752 N N . ILE A 1 92 ? 5.943 -6.956 2.681 1.00 91.88 92 ILE A N 1
ATOM 753 C CA . ILE A 1 92 ? 7.200 -7.375 3.315 1.00 91.88 92 ILE A CA 1
ATOM 754 C C . ILE A 1 92 ? 8.045 -6.199 3.830 1.00 91.88 92 ILE A C 1
ATOM 756 O O . ILE A 1 92 ? 8.742 -6.350 4.830 1.00 91.88 92 ILE A O 1
ATOM 760 N N . TYR A 1 93 ? 7.936 -5.017 3.215 1.00 90.94 93 TYR A N 1
ATOM 761 C CA . TYR A 1 93 ? 8.673 -3.818 3.633 1.00 90.94 93 TYR A CA 1
ATOM 762 C C . TYR A 1 93 ? 8.113 -3.167 4.904 1.00 90.94 93 TYR A C 1
ATOM 764 O O . TYR A 1 93 ? 8.734 -2.263 5.455 1.00 90.94 93 TYR A O 1
ATOM 772 N N . TYR A 1 94 ? 6.961 -3.636 5.389 1.00 91.88 94 TYR A N 1
ATOM 773 C CA . TYR A 1 94 ? 6.254 -3.063 6.535 1.00 91.88 94 TYR A CA 1
ATOM 774 C C . TYR A 1 94 ? 6.066 -4.040 7.694 1.00 91.88 94 TYR A C 1
ATOM 776 O O . TYR A 1 94 ? 5.466 -3.707 8.712 1.00 91.88 94 TYR A O 1
ATOM 784 N N . THR A 1 95 ? 6.525 -5.281 7.557 1.00 86.06 95 THR A N 1
ATOM 785 C CA . THR A 1 95 ? 6.254 -6.332 8.544 1.00 86.06 95 THR A CA 1
ATOM 786 C C . THR A 1 95 ? 7.402 -6.566 9.523 1.00 86.06 95 THR A C 1
ATOM 788 O O . THR A 1 95 ? 7.342 -7.527 10.293 1.00 86.06 95 THR A O 1
ATOM 791 N N . ASN A 1 96 ? 8.426 -5.700 9.543 1.00 77.31 96 ASN A N 1
ATOM 792 C CA . ASN A 1 96 ? 9.581 -5.779 10.453 1.00 77.31 96 ASN A CA 1
ATOM 793 C C . ASN A 1 96 ? 10.179 -7.203 10.540 1.00 77.31 96 ASN A C 1
ATOM 795 O O . ASN A 1 96 ? 10.369 -7.748 11.626 1.00 77.31 96 ASN A O 1
ATOM 799 N N . GLY A 1 97 ? 10.389 -7.865 9.397 1.00 65.75 97 G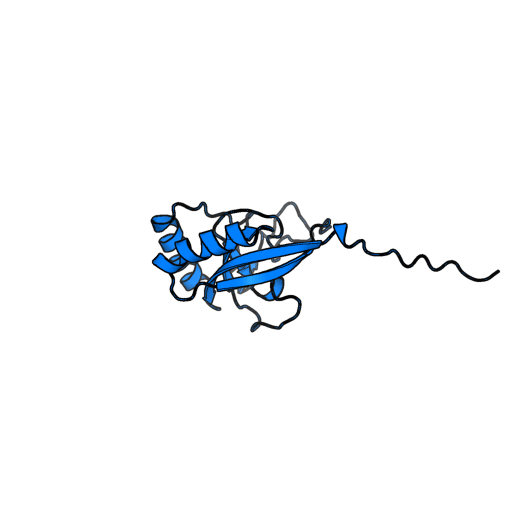LY A N 1
ATOM 800 C CA . GLY A 1 97 ? 10.955 -9.220 9.346 1.00 65.75 97 GLY A CA 1
ATOM 801 C C . GLY A 1 97 ? 9.977 -10.366 9.646 1.00 65.75 97 GLY A C 1
ATOM 802 O O . GLY A 1 97 ? 10.335 -11.532 9.465 1.00 65.75 97 GLY A O 1
ATOM 803 N N . LYS A 1 98 ? 8.719 -10.088 10.023 1.00 68.31 98 LYS A N 1
ATOM 804 C CA . LYS A 1 98 ? 7.651 -11.100 9.960 1.00 68.31 98 LYS A CA 1
ATOM 805 C C . LYS A 1 98 ? 7.386 -11.370 8.486 1.00 68.31 98 LYS A C 1
ATOM 807 O O . LYS A 1 98 ? 7.070 -10.437 7.760 1.00 68.31 98 LYS A O 1
ATOM 812 N N . LYS A 1 99 ? 7.555 -12.605 8.020 1.00 60.50 99 LYS A N 1
ATOM 813 C CA . LYS A 1 99 ? 7.430 -12.933 6.594 1.00 60.50 99 LYS A CA 1
ATOM 814 C C . LYS A 1 99 ? 5.948 -13.022 6.197 1.00 60.50 99 LYS A C 1
ATOM 816 O O . LYS A 1 99 ? 5.330 -14.041 6.509 1.00 60.50 99 LYS A O 1
ATOM 821 N N . PRO A 1 100 ? 5.344 -12.028 5.512 1.00 69.88 100 PRO A N 1
ATOM 822 C CA . PRO A 1 100 ? 4.224 -12.356 4.644 1.00 69.88 100 PRO A CA 1
ATOM 823 C C . PRO A 1 100 ? 4.720 -13.358 3.594 1.00 69.88 100 PRO A C 1
ATOM 825 O O . PRO A 1 100 ? 5.926 -13.496 3.370 1.00 69.88 100 PRO A O 1
ATOM 828 N N . THR A 1 101 ? 3.805 -14.049 2.923 1.00 69.00 101 THR A N 1
ATOM 829 C CA . THR A 1 101 ? 4.164 -14.733 1.679 1.00 69.00 101 THR A CA 1
ATOM 830 C C . THR A 1 101 ? 4.853 -13.746 0.739 1.00 69.00 101 THR A C 1
ATOM 832 O O . THR A 1 101 ? 4.398 -12.608 0.586 1.00 69.00 101 THR A O 1
ATOM 835 N N . GLU A 1 102 ? 5.962 -14.168 0.130 1.00 71.94 102 GLU A N 1
ATOM 836 C CA . GLU A 1 102 ? 6.623 -13.386 -0.913 1.00 71.94 102 GLU A CA 1
ATOM 837 C C . GLU A 1 102 ? 5.595 -12.965 -1.972 1.00 71.94 102 GLU A C 1
ATOM 839 O O . GLU A 1 102 ? 4.667 -13.709 -2.307 1.00 71.94 102 GLU A O 1
ATOM 844 N N . GLY A 1 103 ? 5.708 -11.721 -2.436 1.00 84.06 103 GLY A N 1
ATOM 845 C CA . GLY A 1 103 ? 4.778 -11.156 -3.409 1.00 84.06 103 GLY A CA 1
ATOM 846 C C . GLY A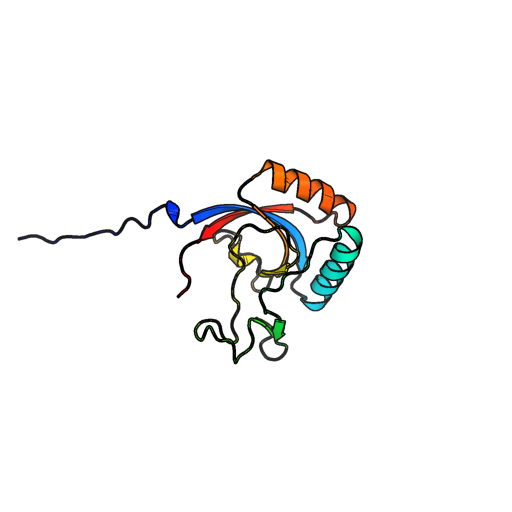 1 103 ? 3.405 -10.747 -2.862 1.00 84.06 103 GLY A C 1
ATOM 847 O O . GLY A 1 103 ? 2.565 -10.337 -3.658 1.00 84.06 103 GLY A O 1
ATOM 848 N N . THR A 1 104 ? 3.138 -10.805 -1.548 1.00 94.25 104 THR A N 1
ATOM 849 C CA . THR A 1 104 ? 1.920 -10.183 -0.997 1.00 94.25 104 THR A CA 1
ATOM 850 C C . THR A 1 104 ? 1.973 -8.667 -1.186 1.00 94.25 104 THR A C 1
ATOM 852 O O . THR A 1 104 ? 2.817 -7.982 -0.601 1.00 94.25 104 THR A O 1
ATOM 855 N N . ILE A 1 105 ? 1.036 -8.145 -1.972 1.00 96.81 105 ILE A N 1
ATOM 856 C CA . ILE A 1 105 ? 0.842 -6.719 -2.216 1.00 96.81 105 ILE A CA 1
ATOM 857 C C . ILE A 1 105 ? -0.222 -6.212 -1.238 1.00 96.81 105 ILE A C 1
ATOM 859 O O . ILE A 1 105 ? -1.237 -6.869 -1.000 1.00 96.81 105 ILE A O 1
ATOM 863 N N . ALA A 1 106 ? 0.015 -5.039 -0.671 1.00 97.44 106 ALA A N 1
ATOM 864 C CA . ALA A 1 106 ? -0.893 -4.296 0.179 1.00 97.44 106 ALA A CA 1
ATOM 865 C C . ALA A 1 106 ? -1.396 -3.050 -0.554 1.00 97.44 106 ALA A C 1
ATOM 867 O O . ALA A 1 106 ? -0.621 -2.330 -1.184 1.00 97.44 106 ALA A O 1
ATOM 868 N N . LEU A 1 107 ? -2.698 -2.784 -0.442 1.00 98.44 107 LEU A N 1
ATOM 869 C CA . LEU A 1 107 ? -3.280 -1.498 -0.809 1.00 98.44 107 LEU A CA 1
ATOM 870 C C . LEU A 1 107 ? -3.154 -0.558 0.390 1.00 98.44 107 LEU A C 1
ATOM 872 O O . LEU A 1 107 ? -3.975 -0.608 1.309 1.00 98.44 107 LEU A O 1
ATOM 876 N N . VAL A 1 108 ? -2.110 0.265 0.391 1.00 98.38 108 VAL A N 1
ATOM 877 C CA . VAL A 1 108 ? -1.812 1.222 1.463 1.00 98.38 108 VAL A CA 1
ATOM 878 C C . VAL A 1 108 ? -2.622 2.497 1.249 1.00 98.38 108 VAL A C 1
ATOM 880 O O . VAL A 1 108 ? -2.719 2.981 0.124 1.00 98.38 108 VAL A O 1
ATOM 883 N N . THR A 1 109 ? -3.208 3.042 2.320 1.00 98.44 109 THR A N 1
ATOM 884 C CA . THR A 1 109 ? -4.008 4.282 2.265 1.00 98.44 109 THR A CA 1
ATOM 885 C C . THR A 1 109 ? -3.390 5.453 3.021 1.00 98.44 109 THR A C 1
ATOM 887 O O . THR A 1 109 ? -3.670 6.608 2.712 1.00 98.44 109 THR A O 1
ATOM 890 N N . ILE A 1 110 ? -2.600 5.172 4.057 1.00 98.44 110 ILE A N 1
ATOM 891 C CA . ILE A 1 110 ? -1.823 6.173 4.791 1.00 98.44 110 ILE A CA 1
ATOM 892 C C . ILE A 1 110 ? -0.602 5.502 5.416 1.00 98.44 110 ILE A C 1
ATOM 894 O O . ILE A 1 110 ? -0.700 4.377 5.909 1.00 98.44 110 ILE A O 1
ATOM 898 N N . ILE A 1 111 ? 0.514 6.227 5.432 1.00 98.06 111 ILE A N 1
ATOM 899 C CA . ILE A 1 111 ? 1.646 6.002 6.334 1.00 98.06 111 ILE A CA 1
ATOM 900 C C . ILE A 1 111 ? 1.708 7.218 7.258 1.00 98.06 111 ILE A C 1
ATOM 902 O O . ILE A 1 111 ? 1.713 8.354 6.783 1.00 98.06 111 ILE A O 1
ATOM 906 N N . THR A 1 112 ? 1.713 7.007 8.572 1.00 98.06 112 THR A N 1
ATOM 907 C CA . THR A 1 112 ? 1.798 8.098 9.552 1.00 98.06 112 THR A CA 1
ATOM 908 C C . THR A 1 112 ? 2.466 7.629 10.834 1.00 98.06 112 THR A C 1
ATOM 910 O O . THR A 1 112 ? 2.337 6.478 11.222 1.00 98.06 112 THR A O 1
ATOM 913 N N . ASP A 1 113 ? 3.162 8.524 11.512 1.00 96.69 113 ASP A N 1
ATOM 914 C CA . ASP A 1 113 ? 3.671 8.359 12.876 1.00 96.69 113 ASP A CA 1
ATOM 915 C C . ASP A 1 113 ? 2.596 8.600 13.959 1.00 96.69 113 ASP A C 1
ATOM 917 O O . ASP A 1 113 ? 2.806 8.308 15.136 1.00 96.69 113 ASP A O 1
ATOM 921 N N . ASN A 1 114 ? 1.409 9.084 13.576 1.00 98.06 114 ASN A N 1
ATOM 922 C CA . ASN A 1 114 ? 0.314 9.385 14.488 1.00 98.06 114 ASN A CA 1
ATOM 923 C C . ASN A 1 114 ? -0.728 8.254 14.521 1.00 98.06 114 ASN A C 1
ATOM 925 O O . ASN A 1 114 ? -1.508 8.059 13.583 1.00 98.06 114 ASN A O 1
ATOM 929 N N . LYS A 1 115 ? -0.790 7.552 15.657 1.00 98.19 115 LYS A N 1
ATOM 930 C CA . LYS A 1 115 ? -1.726 6.446 15.897 1.00 98.19 115 LYS A CA 1
ATOM 931 C C . LYS A 1 115 ? -3.195 6.847 15.735 1.00 98.19 115 LYS A C 1
ATOM 933 O O . LYS A 1 115 ? -3.942 6.140 15.066 1.00 98.19 115 LYS A O 1
ATOM 938 N N . GLU A 1 116 ? -3.606 7.977 16.307 1.00 98.38 116 GLU A N 1
ATOM 939 C CA . GLU A 1 116 ? -4.995 8.452 16.244 1.00 98.38 116 GLU A CA 1
ATOM 940 C C . GLU A 1 116 ? -5.397 8.773 14.798 1.00 98.38 116 GLU A C 1
ATOM 942 O O . GLU A 1 116 ? -6.491 8.422 14.348 1.00 98.38 116 GLU A O 1
ATOM 947 N N . LYS A 1 117 ? -4.479 9.367 14.022 1.00 98.38 117 LYS A N 1
ATOM 948 C CA . LYS A 1 117 ? -4.691 9.609 12.590 1.00 98.38 117 LYS A CA 1
ATOM 949 C C . LYS A 1 117 ? -4.890 8.295 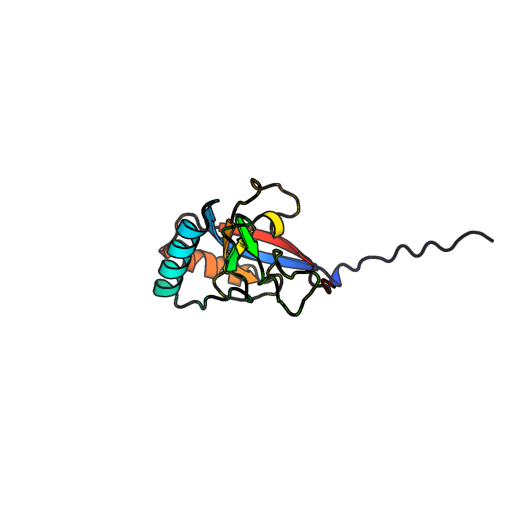11.828 1.00 98.38 117 LYS A C 1
ATOM 951 O O . LYS A 1 117 ? -5.804 8.207 11.004 1.00 98.38 117 LYS A O 1
ATOM 956 N N . ALA A 1 118 ? -4.084 7.272 12.119 1.00 98.56 118 ALA A N 1
ATOM 957 C CA . ALA A 1 118 ? -4.230 5.950 11.514 1.00 98.56 118 ALA A CA 1
ATOM 958 C C . ALA A 1 118 ? -5.551 5.269 11.905 1.00 98.56 118 ALA A C 1
ATOM 960 O O . ALA A 1 118 ? -6.234 4.729 11.039 1.00 98.56 118 ALA A O 1
ATOM 961 N N . GLU A 1 119 ? -5.961 5.334 13.173 1.00 98.56 119 GLU A N 1
ATOM 962 C CA . GLU A 1 119 ? -7.231 4.769 13.651 1.00 98.56 119 GLU A CA 1
ATOM 963 C C . GLU A 1 119 ? -8.443 5.461 13.013 1.00 98.56 119 GLU A C 1
ATOM 965 O O . GLU A 1 119 ? -9.369 4.791 12.544 1.00 98.56 119 GLU A O 1
ATOM 970 N N . LYS A 1 120 ? -8.412 6.795 12.901 1.00 98.44 120 LYS A N 1
ATOM 971 C CA . LYS A 1 120 ? -9.444 7.565 12.195 1.00 98.44 120 LYS A CA 1
ATOM 972 C C . LYS A 1 120 ? -9.524 7.170 10.722 1.00 98.44 120 LYS A C 1
ATOM 974 O O . LYS A 1 120 ? -10.623 6.945 10.210 1.00 98.44 120 LYS A O 1
ATOM 979 N N . LYS A 1 121 ? -8.377 7.051 10.042 1.00 98.44 121 LYS A N 1
ATOM 980 C CA . LYS A 1 121 ? -8.338 6.614 8.641 1.00 98.44 121 LYS A CA 1
ATOM 981 C C . LYS A 1 121 ? -8.827 5.174 8.490 1.00 98.44 121 LYS A C 1
ATOM 983 O O . LYS A 1 121 ? -9.601 4.898 7.582 1.00 98.44 121 LYS A O 1
ATOM 988 N N . LEU A 1 122 ? -8.456 4.269 9.394 1.00 98.69 122 LEU A N 1
ATOM 989 C CA . LEU A 1 122 ? -8.946 2.892 9.395 1.00 98.69 122 LEU A CA 1
ATOM 990 C C . LEU A 1 122 ? -10.476 2.844 9.487 1.00 98.69 122 LEU A C 1
ATOM 992 O O . LEU A 1 122 ? -11.109 2.128 8.715 1.00 98.69 122 LEU A O 1
ATOM 996 N N . ALA A 1 123 ? -11.078 3.614 10.396 1.00 98.38 123 ALA A N 1
ATOM 997 C CA . ALA A 1 123 ? -12.532 3.682 10.533 1.00 98.38 123 ALA A CA 1
ATOM 998 C C . ALA A 1 123 ? -13.220 4.213 9.262 1.00 98.38 123 ALA A C 1
ATOM 1000 O O . ALA A 1 123 ? -14.314 3.772 8.914 1.00 98.38 123 ALA A O 1
ATOM 1001 N N . GLU A 1 124 ? -12.583 5.143 8.547 1.00 98.12 124 GLU A N 1
ATOM 1002 C CA . GLU A 1 124 ? -13.059 5.636 7.255 1.00 98.12 124 GLU A CA 1
ATOM 1003 C C . GLU A 1 124 ? -12.977 4.560 6.161 1.00 98.12 124 GLU A C 1
ATOM 1005 O O . GLU A 1 124 ? -13.966 4.313 5.470 1.00 98.12 124 GLU A O 1
ATOM 1010 N N . VAL A 1 125 ? -11.831 3.883 6.041 1.00 98.19 125 VAL A N 1
ATOM 1011 C CA . VAL A 1 125 ? -11.592 2.828 5.042 1.00 98.19 125 VAL A CA 1
ATOM 1012 C C . VAL A 1 125 ? -12.508 1.622 5.275 1.00 98.19 125 VAL A C 1
ATOM 1014 O O . VAL A 1 125 ? -13.040 1.067 4.313 1.00 98.19 125 VAL A O 1
ATOM 1017 N N . LYS A 1 126 ? -12.779 1.261 6.537 1.00 98.25 126 LYS A N 1
ATOM 1018 C CA . LYS A 1 126 ? -13.681 0.154 6.902 1.00 98.25 126 LYS A CA 1
ATOM 1019 C C . LYS A 1 126 ? -15.122 0.320 6.426 1.00 98.25 126 LYS A C 1
ATOM 1021 O O . LYS A 1 126 ? -15.844 -0.663 6.367 1.00 98.25 126 LYS A O 1
ATOM 1026 N N . LYS A 1 127 ? -15.543 1.521 6.020 1.00 97.88 127 LYS A N 1
ATOM 1027 C CA . LYS A 1 127 ? -16.852 1.728 5.370 1.00 97.88 127 LYS A CA 1
ATOM 1028 C C . LYS A 1 127 ? -16.940 1.079 3.983 1.00 97.88 127 LYS A C 1
ATOM 1030 O O . LYS A 1 127 ? -18.040 0.902 3.471 1.00 97.88 127 LYS A O 1
ATOM 1035 N N . TYR A 1 128 ? -15.794 0.779 3.368 1.00 97.38 128 TYR A N 1
ATOM 1036 C CA . TYR A 1 128 ? -15.690 0.272 1.996 1.00 97.38 128 TYR A CA 1
ATOM 1037 C C . TYR A 1 128 ? -14.836 -0.997 1.874 1.00 97.38 128 TYR A C 1
ATOM 1039 O O . TYR A 1 128 ? -14.899 -1.665 0.844 1.00 97.38 128 TYR A O 1
ATOM 1047 N N . SER A 1 129 ? -14.042 -1.331 2.897 1.00 95.50 129 SER A N 1
ATOM 1048 C CA . SER A 1 129 ? -13.269 -2.571 2.966 1.00 95.50 129 SER A CA 1
ATOM 1049 C C . SER A 1 129 ? -13.254 -3.141 4.385 1.00 95.50 129 SER A C 1
ATOM 1051 O O . SER A 1 129 ? -12.524 -2.664 5.255 1.00 95.50 129 SER A O 1
ATOM 1053 N N . ASP A 1 130 ? -14.007 -4.218 4.610 1.00 95.12 130 ASP A N 1
ATOM 1054 C CA . ASP A 1 130 ? -14.065 -4.905 5.910 1.00 95.12 130 ASP A CA 1
ATOM 1055 C C . ASP A 1 130 ? -12.732 -5.554 6.307 1.00 95.12 130 ASP A C 1
ATOM 1057 O O . ASP A 1 130 ? -12.478 -5.819 7.484 1.00 95.12 130 ASP A O 1
ATOM 1061 N N . ARG A 1 131 ? -11.862 -5.798 5.322 1.00 97.06 131 ARG A N 1
ATOM 1062 C CA . ARG A 1 131 ? -10.542 -6.406 5.511 1.00 97.06 131 ARG A CA 1
ATOM 1063 C C . ARG A 1 131 ? -9.487 -5.416 5.979 1.00 97.06 131 ARG A C 1
ATOM 1065 O O . ARG A 1 131 ? -8.370 -5.844 6.236 1.00 97.06 131 ARG A O 1
ATOM 1072 N N . ALA A 1 132 ? -9.816 -4.130 6.093 1.00 98.25 132 ALA A N 1
ATOM 1073 C CA . ALA A 1 132 ? -8.836 -3.113 6.422 1.00 98.25 132 ALA A CA 1
ATOM 1074 C C . ALA A 1 132 ? -8.249 -3.290 7.834 1.00 98.25 132 ALA A C 1
ATOM 1076 O O . ALA A 1 132 ? -8.965 -3.585 8.801 1.00 98.25 132 ALA A O 1
ATOM 1077 N N . PHE A 1 133 ? -6.943 -3.059 7.962 1.00 97.88 133 PHE A N 1
ATOM 1078 C CA . PHE A 1 133 ? -6.184 -3.202 9.205 1.00 97.88 133 PHE A CA 1
ATOM 1079 C C . PHE A 1 133 ? -5.022 -2.206 9.283 1.00 97.88 133 PHE A C 1
ATOM 1081 O O . PHE A 1 133 ? -4.661 -1.567 8.296 1.00 97.88 133 PHE A O 1
ATOM 1088 N N . ILE A 1 134 ? -4.444 -2.067 10.479 1.00 97.94 134 ILE A N 1
ATOM 1089 C CA . ILE A 1 134 ? -3.226 -1.283 10.709 1.00 97.94 134 ILE A CA 1
ATOM 1090 C C . ILE A 1 134 ? -2.036 -2.232 10.849 1.00 97.94 134 ILE A C 1
ATOM 1092 O O . ILE A 1 134 ? -2.105 -3.225 11.576 1.00 97.94 134 ILE A O 1
ATOM 1096 N N . VAL A 1 135 ? -0.936 -1.892 10.183 1.00 95.88 135 VAL A N 1
ATOM 1097 C CA . VAL A 1 135 ? 0.390 -2.474 10.390 1.00 95.88 135 VAL A CA 1
ATOM 1098 C C . VAL A 1 135 ? 1.239 -1.477 11.170 1.00 95.88 135 VAL A C 1
ATOM 1100 O O . VAL A 1 135 ? 1.340 -0.316 10.782 1.00 95.88 135 VAL A O 1
ATOM 1103 N N . ASN A 1 136 ? 1.863 -1.944 12.251 1.00 94.88 136 ASN A N 1
ATOM 1104 C CA . ASN A 1 136 ? 2.853 -1.173 12.998 1.00 94.88 136 ASN A CA 1
ATOM 1105 C C . ASN A 1 136 ? 4.245 -1.596 12.525 1.00 94.88 136 ASN A C 1
ATOM 1107 O O . ASN A 1 136 ? 4.595 -2.772 12.652 1.00 94.88 136 ASN A O 1
ATOM 1111 N N . SER A 1 137 ? 5.021 -0.650 12.002 1.00 92.69 137 SER A N 1
ATOM 1112 C CA . SER A 1 137 ? 6.340 -0.896 11.413 1.00 92.69 137 SER A CA 1
ATOM 1113 C C . SER A 1 137 ? 7.370 0.096 11.940 1.00 92.69 137 SER A C 1
ATOM 1115 O O . SER A 1 137 ? 7.023 1.208 12.322 1.00 92.69 137 SER A O 1
ATOM 1117 N N . GLN A 1 138 ? 8.646 -0.283 11.916 1.00 92.56 138 GLN A N 1
ATOM 1118 C CA . GLN A 1 138 ? 9.758 0.661 11.993 1.00 92.56 138 GLN A CA 1
ATOM 1119 C C . GLN A 1 138 ? 10.314 0.806 10.585 1.00 92.56 138 GLN A C 1
ATOM 1121 O O . GLN A 1 138 ? 10.852 -0.150 10.034 1.00 92.56 138 GLN A O 1
ATOM 1126 N N . ILE A 1 139 ? 10.112 1.966 9.967 1.00 91.56 139 ILE A N 1
ATOM 1127 C CA . ILE A 1 139 ? 10.553 2.201 8.591 1.00 91.56 139 ILE A CA 1
ATOM 1128 C C . ILE A 1 139 ? 11.832 3.033 8.624 1.00 91.56 139 ILE A C 1
ATOM 1130 O O . ILE A 1 139 ? 11.884 4.065 9.293 1.00 91.56 139 ILE A O 1
ATOM 1134 N N . TYR A 1 140 ? 12.844 2.599 7.875 1.00 89.44 140 TYR A N 1
ATOM 1135 C CA . TYR A 1 140 ? 14.085 3.342 7.680 1.00 89.44 140 TYR A CA 1
ATOM 1136 C C . TYR A 1 140 ? 13.844 4.621 6.860 1.00 89.44 140 TYR A C 1
ATOM 1138 O O . TYR A 1 140 ? 13.339 4.557 5.740 1.00 89.44 140 TYR A O 1
ATOM 1146 N N . MET A 1 141 ? 14.205 5.781 7.402 1.00 87.94 141 MET A N 1
ATOM 1147 C CA . MET A 1 141 ? 14.058 7.122 6.815 1.00 87.94 141 MET A CA 1
ATOM 1148 C C . MET A 1 141 ? 15.354 7.685 6.219 1.00 87.94 141 MET A C 1
ATOM 1150 O O . MET A 1 141 ? 15.310 8.739 5.585 1.00 87.94 141 MET A O 1
ATOM 1154 N N . GLY A 1 142 ? 16.493 7.007 6.395 1.00 83.25 142 GLY A N 1
ATOM 1155 C CA . GLY A 1 142 ? 17.774 7.456 5.841 1.00 83.25 142 GLY A CA 1
ATOM 1156 C C . GLY A 1 142 ? 17.832 7.411 4.309 1.00 83.25 142 GLY A C 1
ATOM 1157 O O . GLY A 1 142 ? 16.883 6.997 3.633 1.00 83.25 142 GLY A O 1
ATOM 1158 N N . CYS A 1 143 ? 18.950 7.850 3.736 1.00 78.69 143 CYS A N 1
ATOM 1159 C CA . CYS A 1 143 ? 19.153 7.784 2.291 1.00 78.69 143 CYS A CA 1
ATOM 1160 C C . CYS A 1 143 ? 19.218 6.322 1.828 1.00 78.69 143 CYS A C 1
ATOM 1162 O O . CYS A 1 143 ? 19.892 5.501 2.442 1.00 78.69 143 CYS A O 1
ATOM 1164 N N . MET A 1 144 ? 18.503 6.013 0.747 1.00 72.56 144 MET A N 1
ATOM 1165 C CA . MET A 1 144 ? 18.662 4.765 0.006 1.00 72.56 144 MET A CA 1
ATOM 1166 C C . MET A 1 144 ? 19.471 5.116 -1.240 1.00 72.56 144 MET A C 1
ATOM 1168 O O . MET A 1 144 ? 18.889 5.489 -2.251 1.00 72.56 144 MET A O 1
ATOM 1172 N N . HIS A 1 145 ? 20.793 5.155 -1.092 1.00 58.59 145 HIS A N 1
ATOM 1173 C CA . HIS A 1 145 ? 21.763 5.458 -2.142 1.00 58.59 145 HIS A CA 1
ATOM 1174 C C . HIS A 1 145 ? 22.949 4.506 -2.000 1.00 58.59 145 HIS A C 1
ATOM 1176 O O . HIS A 1 145 ? 23.172 4.037 -0.857 1.00 58.59 145 HIS A O 1
#

Solvent-accessible surface area (backbone atoms only — not comparable to full-atom values): 8529 Å² total; per-residue (Å²): 141,83,79,91,75,83,75,74,74,78,57,72,85,39,47,40,66,31,31,30,26,30,44,45,73,40,74,47,64,69,62,49,49,52,51,49,53,56,46,29,73,74,69,68,44,52,76,50,59,88,75,42,44,76,39,78,91,76,74,37,66,16,33,49,75,82,41,90,53,74,90,41,32,54,31,68,74,82,91,68,72,70,44,72,34,34,32,83,42,61,44,59,79,44,38,74,80,50,79,60,66,87,70,34,30,25,37,33,46,32,36,30,73,46,61,68,61,35,52,55,49,43,61,59,48,42,77,81,27,85,69,39,46,76,42,75,25,68,38,70,67,57,86,91,125